Protein AF-A0A7J8VZW8-F1 (afdb_monomer_lite)

Structure (mmCIF, N/CA/C/O backbone):
data_AF-A0A7J8VZW8-F1
#
_entry.id   AF-A0A7J8VZW8-F1
#
loop_
_atom_site.group_PDB
_atom_site.id
_atom_site.type_symbol
_atom_site.label_atom_id
_atom_site.label_alt_id
_atom_site.label_comp_id
_atom_site.label_asym_id
_atom_site.label_entity_id
_atom_site.label_seq_id
_atom_site.pdbx_PDB_ins_code
_atom_site.Cartn_x
_atom_site.Cartn_y
_atom_site.Cartn_z
_atom_site.occupancy
_atom_site.B_iso_or_equiv
_atom_site.auth_seq_id
_atom_site.auth_comp_id
_atom_site.auth_asym_id
_atom_site.auth_atom_id
_atom_site.pdbx_PDB_model_num
ATOM 1 N N . GLY A 1 1 ? -21.469 -7.365 16.954 1.00 74.12 1 GLY A N 1
ATOM 2 C CA . GLY A 1 1 ? -20.091 -7.458 16.437 1.00 74.12 1 GLY A CA 1
ATOM 3 C C . GLY A 1 1 ? -19.771 -8.915 16.206 1.00 74.12 1 GLY A C 1
ATOM 4 O O . GLY A 1 1 ? -20.329 -9.740 16.920 1.00 74.12 1 GLY A O 1
ATOM 5 N N . GLN A 1 2 ? -18.941 -9.221 15.214 1.00 83.88 2 GLN A N 1
ATOM 6 C CA . GLN A 1 2 ? -18.503 -10.584 14.898 1.00 83.88 2 GLN A CA 1
ATOM 7 C C . GLN A 1 2 ? -17.087 -10.788 15.449 1.00 83.88 2 GLN A C 1
ATOM 9 O O . GLN A 1 2 ? -16.262 -9.878 15.348 1.00 83.88 2 GLN A O 1
ATOM 14 N N . SER A 1 3 ? -16.827 -11.939 16.064 1.00 83.25 3 SER A N 1
ATOM 15 C CA . SER A 1 3 ? -15.512 -12.305 16.575 1.00 83.25 3 SER A CA 1
ATOM 16 C C . SER A 1 3 ? -14.554 -12.507 15.392 1.00 83.25 3 SER A C 1
ATOM 18 O O . SER A 1 3 ? -14.866 -13.278 14.478 1.00 83.25 3 SER A O 1
ATOM 20 N N . PRO A 1 4 ? -13.387 -11.841 15.378 1.00 77.19 4 PRO A N 1
ATOM 21 C CA . PRO A 1 4 ? -12.437 -11.915 14.268 1.00 77.19 4 PRO A CA 1
ATOM 22 C C . PRO A 1 4 ? -11.724 -13.272 14.169 1.00 77.19 4 PRO A C 1
ATOM 24 O O . PRO A 1 4 ? -11.097 -13.557 13.153 1.00 77.19 4 PRO A O 1
ATOM 27 N N . THR A 1 5 ? -11.804 -14.102 15.211 1.00 81.25 5 THR A N 1
ATOM 28 C CA . THR A 1 5 ? -11.141 -15.411 15.298 1.00 81.25 5 THR A CA 1
ATOM 29 C C . THR A 1 5 ? -12.091 -16.578 15.052 1.00 81.25 5 THR A C 1
ATOM 31 O O . THR A 1 5 ? -11.677 -17.567 14.455 1.00 81.25 5 THR A O 1
ATOM 34 N N . HIS A 1 6 ? -13.352 -16.460 15.474 1.00 83.06 6 HIS A N 1
ATOM 35 C CA . HIS A 1 6 ? -14.324 -17.557 15.403 1.00 83.06 6 HIS A CA 1
ATOM 36 C C . HIS A 1 6 ? -15.411 -17.343 14.345 1.00 83.06 6 HIS A C 1
ATOM 38 O O . HIS A 1 6 ? -16.098 -18.290 13.987 1.00 83.06 6 HIS A O 1
ATOM 44 N N . GLY A 1 7 ? -15.578 -16.124 13.819 1.00 81.38 7 GLY A N 1
ATOM 45 C CA . GLY A 1 7 ? -16.612 -15.831 12.821 1.00 81.38 7 GLY A CA 1
ATOM 46 C C . GLY A 1 7 ? -18.045 -15.837 13.371 1.00 81.38 7 GLY A C 1
ATOM 47 O O . GLY A 1 7 ? -18.972 -15.520 12.630 1.00 81.38 7 GLY A O 1
ATOM 48 N N . ASP A 1 8 ? -18.239 -16.113 14.656 1.00 86.25 8 ASP A N 1
ATOM 49 C CA . ASP A 1 8 ? -19.530 -16.028 15.341 1.00 86.25 8 ASP A CA 1
ATOM 50 C C . ASP A 1 8 ? -19.708 -14.667 16.033 1.00 86.25 8 ASP A C 1
ATOM 52 O O . ASP A 1 8 ? -18.853 -13.784 15.942 1.00 86.25 8 ASP A O 1
ATOM 56 N N . LEU A 1 9 ? -20.843 -14.438 16.698 1.00 88.62 9 LEU A N 1
ATOM 57 C CA . LEU A 1 9 ? -21.054 -13.210 17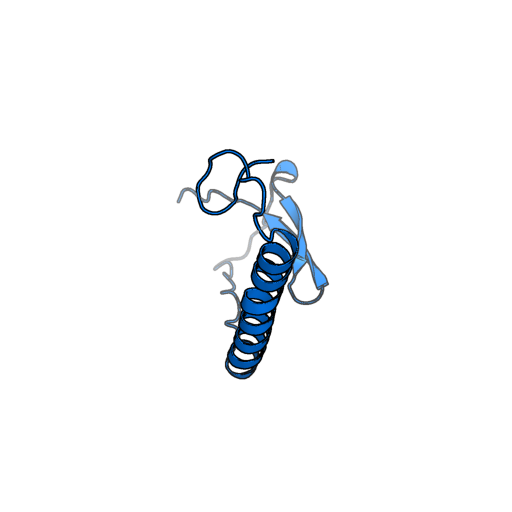.474 1.00 88.62 9 LEU A CA 1
ATOM 58 C C . LEU A 1 9 ? -20.062 -13.124 18.646 1.00 88.62 9 LEU A C 1
ATOM 60 O O . LEU A 1 9 ? -19.775 -14.124 19.291 1.00 88.62 9 LEU A O 1
ATOM 64 N N . VAL A 1 10 ? -19.574 -11.911 18.926 1.00 85.62 10 VAL A N 1
ATOM 65 C CA . VAL A 1 10 ? -18.685 -11.613 20.068 1.00 85.62 10 VAL A CA 1
ATOM 66 C C . VAL A 1 10 ? -19.329 -12.076 21.374 1.00 85.62 10 VAL A C 1
ATOM 68 O O . VAL A 1 10 ? -20.468 -11.697 21.670 1.00 85.62 10 VAL A O 1
ATOM 71 N N . GLU A 1 11 ? -18.591 -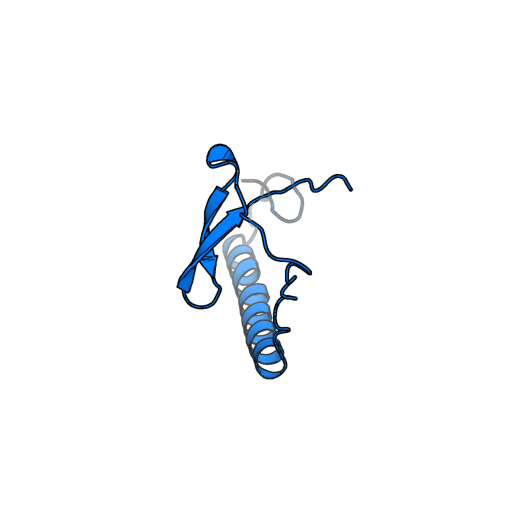12.858 22.160 1.00 87.38 11 GLU A N 1
ATOM 72 C CA . GLU A 1 11 ? -19.073 -13.364 23.443 1.00 87.38 11 GLU A CA 1
ATOM 73 C C . GLU A 1 11 ? -19.073 -12.266 24.517 1.00 87.38 11 GLU A C 1
ATOM 75 O O . GLU A 1 11 ? -18.215 -11.377 24.562 1.00 87.38 11 GLU A O 1
ATOM 80 N N . LEU A 1 12 ? -20.047 -12.332 25.427 1.00 84.50 12 LEU A N 1
ATOM 81 C CA . LEU A 1 12 ? -20.095 -11.435 26.579 1.00 84.50 12 LEU A CA 1
ATOM 82 C C . LEU A 1 12 ? -18.896 -11.716 27.494 1.00 84.50 12 LEU A C 1
ATOM 84 O O . LEU A 1 12 ? -18.802 -12.782 28.093 1.00 84.50 12 LEU A O 1
ATOM 88 N N . GLY A 1 13 ? -18.003 -10.732 27.618 1.00 85.44 13 GLY A N 1
ATOM 89 C CA . GLY A 1 13 ? -16.760 -10.846 28.389 1.00 85.44 13 GLY A CA 1
ATOM 90 C C . GLY A 1 13 ? -15.493 -10.972 27.538 1.00 85.44 13 GLY A C 1
ATOM 91 O O . GLY A 1 13 ? -14.398 -10.977 28.098 1.00 85.44 13 GLY A O 1
ATOM 92 N N . GLU A 1 14 ? -15.606 -11.018 26.205 1.00 84.69 14 GLU A N 1
ATOM 93 C CA . GLU A 1 14 ? -14.448 -11.025 25.307 1.00 84.69 14 GLU A CA 1
ATOM 94 C C . GLU A 1 14 ? -13.642 -9.718 25.423 1.00 84.69 14 GLU A C 1
ATOM 96 O O . GLU A 1 14 ? -14.178 -8.606 25.362 1.00 84.69 14 GLU A O 1
ATOM 101 N N . VAL A 1 15 ? -12.318 -9.835 25.574 1.00 89.12 15 VAL A N 1
ATOM 102 C CA . VAL A 1 15 ? -11.424 -8.687 25.797 1.00 89.12 15 VAL A CA 1
ATOM 103 C C . VAL A 1 15 ? -11.004 -8.047 24.468 1.00 89.12 15 VAL A C 1
ATOM 105 O O . VAL A 1 15 ? -9.828 -8.006 24.099 1.00 89.12 15 VAL A O 1
ATOM 108 N N . VAL A 1 16 ? -11.989 -7.518 23.739 1.00 86.94 16 VAL A N 1
ATOM 109 C CA . VAL A 1 16 ? -11.841 -6.994 22.367 1.00 86.94 16 VAL A CA 1
ATOM 110 C C . VAL A 1 16 ? -10.760 -5.908 22.256 1.00 86.94 16 VAL A C 1
ATOM 112 O O . VAL A 1 16 ? -10.038 -5.856 21.263 1.00 86.94 16 VAL A O 1
ATOM 115 N N . GLY A 1 17 ? -10.586 -5.069 23.285 1.00 87.88 17 GLY A N 1
ATOM 116 C CA . GLY A 1 17 ? -9.569 -4.008 23.290 1.00 87.88 17 GLY A CA 1
ATOM 117 C C . GLY A 1 17 ? -8.124 -4.524 23.265 1.00 87.88 17 GLY A C 1
ATOM 118 O O . GLY A 1 17 ? -7.287 -3.965 22.558 1.00 87.88 17 GLY A O 1
ATOM 119 N N . ILE A 1 18 ? -7.832 -5.615 23.985 1.00 89.31 18 ILE A N 1
ATOM 120 C CA . ILE A 1 18 ? -6.494 -6.233 23.992 1.00 89.31 18 ILE A CA 1
ATOM 121 C C . ILE A 1 18 ? -6.237 -6.938 22.658 1.00 89.31 18 ILE A C 1
ATOM 123 O O . ILE A 1 18 ? -5.171 -6.758 22.067 1.00 89.31 18 ILE A O 1
ATOM 127 N N . ILE A 1 19 ? -7.238 -7.667 22.152 1.00 86.50 19 ILE A N 1
ATOM 128 C CA . ILE A 1 19 ? -7.170 -8.364 20.860 1.00 86.50 19 ILE A CA 1
ATOM 129 C C . ILE A 1 19 ? -6.890 -7.363 19.734 1.00 86.50 19 ILE A C 1
ATOM 131 O O . ILE A 1 19 ? -5.994 -7.587 18.920 1.00 86.50 19 ILE A O 1
ATOM 135 N N . ALA A 1 20 ? -7.591 -6.226 19.714 1.00 86.94 20 ALA A N 1
ATOM 136 C CA . ALA A 1 20 ? -7.376 -5.174 18.723 1.00 86.94 20 ALA A CA 1
ATOM 137 C C . ALA A 1 20 ? -5.966 -4.564 18.816 1.00 86.94 20 ALA A C 1
ATOM 139 O O . ALA A 1 20 ? -5.302 -4.399 17.795 1.00 86.94 20 ALA A O 1
ATOM 140 N N . GLY A 1 21 ? -5.484 -4.275 20.031 1.00 88.62 21 GLY A N 1
ATOM 141 C CA . GLY A 1 21 ? -4.145 -3.722 20.247 1.00 88.62 21 GLY A CA 1
ATOM 142 C C . GLY A 1 21 ? -3.027 -4.643 19.747 1.00 88.62 21 GLY A C 1
ATOM 143 O O . GLY A 1 21 ? -2.142 -4.196 19.016 1.00 88.62 21 GLY A O 1
ATOM 144 N N . GLN A 1 22 ? -3.092 -5.938 20.073 1.00 90.31 22 GLN A N 1
ATOM 145 C CA . GLN A 1 22 ? -2.100 -6.927 19.629 1.00 90.31 22 GLN A CA 1
ATOM 146 C C . GLN A 1 22 ? -2.176 -7.209 18.126 1.00 90.31 22 GLN A C 1
ATOM 148 O O . GLN A 1 22 ? -1.139 -7.326 17.474 1.00 90.31 22 GLN A O 1
ATOM 153 N N . SER A 1 23 ? -3.390 -7.243 17.564 1.00 86.75 23 SER A N 1
ATOM 154 C CA . SER A 1 23 ? -3.613 -7.461 16.127 1.00 86.75 23 SER A CA 1
ATOM 155 C C . SER A 1 23 ? -2.986 -6.372 15.249 1.00 86.75 23 SER A C 1
ATOM 157 O O . SER A 1 23 ? -2.734 -6.610 14.072 1.00 86.75 23 SER A O 1
ATOM 159 N N . ILE A 1 24 ? -2.715 -5.187 15.807 1.00 89.19 24 ILE A N 1
ATOM 160 C CA . ILE A 1 24 ? -2.006 -4.099 15.122 1.00 89.19 24 ILE A CA 1
ATOM 161 C C . ILE A 1 24 ? -0.528 -4.043 15.533 1.00 89.19 24 ILE A C 1
ATOM 163 O O . ILE A 1 24 ? 0.349 -3.912 14.677 1.00 89.19 24 ILE A O 1
ATOM 167 N N . GLY A 1 25 ? -0.240 -4.139 16.834 1.00 89.44 25 GLY A N 1
ATOM 168 C CA . GLY A 1 25 ? 1.096 -3.912 17.388 1.00 89.44 25 GLY A CA 1
ATOM 169 C C . GLY A 1 25 ? 2.137 -4.954 16.977 1.00 89.44 25 GLY A C 1
ATOM 170 O O . GLY A 1 25 ? 3.233 -4.584 16.544 1.00 89.44 25 GLY A O 1
ATOM 171 N N . GLU A 1 26 ? 1.798 -6.244 17.063 1.00 92.31 26 GLU A N 1
ATOM 172 C CA . GLU A 1 26 ? 2.735 -7.330 16.738 1.00 92.31 26 GLU A CA 1
ATOM 173 C C . GLU A 1 26 ? 3.074 -7.355 15.235 1.00 92.31 26 GLU A C 1
ATOM 175 O O . GLU A 1 26 ? 4.259 -7.267 14.884 1.00 92.31 26 GLU A O 1
ATOM 180 N N . PRO A 1 27 ? 2.088 -7.339 14.310 1.00 90.44 27 PRO A N 1
ATOM 181 C CA . PRO A 1 27 ? 2.392 -7.282 12.881 1.00 90.44 27 PRO A CA 1
ATOM 182 C C . PRO A 1 27 ? 3.100 -5.985 12.466 1.00 90.44 27 PRO A C 1
ATOM 184 O O . PRO A 1 27 ? 3.955 -6.013 11.580 1.00 90.44 27 PRO A O 1
ATOM 187 N N . GLY A 1 28 ? 2.783 -4.849 13.099 1.00 90.94 28 GLY A N 1
ATOM 188 C CA . GLY A 1 28 ? 3.414 -3.557 12.806 1.00 90.94 28 GLY A CA 1
ATOM 189 C C . GLY A 1 28 ? 4.898 -3.521 13.181 1.00 90.94 28 GLY A C 1
ATOM 190 O O . GLY A 1 28 ? 5.741 -3.065 12.398 1.00 90.94 28 GLY A O 1
ATOM 191 N N . THR A 1 29 ? 5.239 -4.078 14.342 1.00 89.56 29 THR A N 1
ATOM 192 C CA . THR A 1 29 ? 6.634 -4.220 14.782 1.00 89.56 29 THR A CA 1
ATOM 193 C C . THR A 1 29 ? 7.395 -5.177 13.861 1.00 89.56 29 THR A C 1
ATOM 195 O O . THR A 1 29 ? 8.498 -4.860 13.405 1.00 89.56 29 THR A O 1
ATOM 198 N N . GLN A 1 30 ? 6.774 -6.304 13.489 1.00 90.00 30 GLN A N 1
ATOM 199 C CA . GLN A 1 30 ? 7.356 -7.264 12.550 1.00 90.00 30 GLN A CA 1
ATOM 200 C C . GLN A 1 30 ? 7.611 -6.648 11.166 1.00 90.00 30 GLN A C 1
ATOM 202 O O . GLN A 1 30 ? 8.678 -6.856 10.583 1.00 90.00 30 GLN A O 1
ATOM 207 N N . LEU A 1 31 ? 6.657 -5.879 10.632 1.00 90.56 31 LEU A N 1
ATOM 208 C CA . LEU A 1 31 ? 6.798 -5.217 9.335 1.00 90.56 31 LEU A CA 1
ATOM 209 C C . LEU A 1 31 ? 7.940 -4.200 9.347 1.00 90.56 31 LEU A C 1
ATOM 211 O O . LEU A 1 31 ? 8.707 -4.131 8.385 1.00 90.56 31 LEU A O 1
ATOM 215 N N . THR A 1 32 ? 8.072 -3.446 10.437 1.00 87.19 32 THR A N 1
ATOM 216 C CA . THR A 1 32 ? 9.138 -2.455 10.611 1.00 87.19 32 THR A CA 1
ATOM 217 C C . THR A 1 32 ? 10.508 -3.127 10.546 1.00 87.19 32 THR A C 1
ATOM 219 O O . THR A 1 32 ? 11.328 -2.771 9.699 1.00 87.19 32 THR A O 1
ATOM 222 N N . LEU A 1 33 ? 10.727 -4.173 11.349 1.00 86.12 33 LEU A N 1
ATOM 223 C CA . LEU A 1 33 ? 11.984 -4.929 11.352 1.00 86.12 33 LEU A CA 1
ATOM 224 C C . LEU A 1 33 ? 12.281 -5.564 9.991 1.00 86.12 33 LEU A C 1
ATOM 226 O O . LEU A 1 33 ? 13.393 -5.450 9.476 1.00 86.12 33 LEU A O 1
ATOM 230 N N . ARG A 1 34 ? 11.273 -6.188 9.373 1.00 84.81 34 ARG A N 1
ATOM 231 C CA . ARG A 1 34 ? 11.416 -6.813 8.055 1.00 84.81 34 ARG A CA 1
ATOM 232 C C . ARG A 1 34 ? 11.779 -5.791 6.982 1.00 84.81 34 ARG A C 1
ATOM 234 O O . ARG A 1 34 ? 12.613 -6.090 6.129 1.00 84.81 34 ARG A O 1
ATOM 241 N N . THR A 1 35 ? 11.170 -4.607 7.021 1.00 81.75 35 THR A N 1
ATOM 242 C CA . THR A 1 35 ? 11.423 -3.537 6.050 1.00 81.75 35 THR A CA 1
ATOM 243 C C . THR A 1 35 ? 12.830 -2.992 6.205 1.00 81.75 35 THR A C 1
ATOM 245 O O . THR A 1 35 ? 13.536 -2.930 5.206 1.00 81.75 35 THR A O 1
ATOM 248 N N . PHE A 1 36 ? 13.274 -2.675 7.425 1.00 79.94 36 PHE A N 1
ATOM 249 C CA . PHE A 1 36 ? 14.636 -2.185 7.649 1.00 79.94 36 PHE A CA 1
ATOM 250 C C . PHE A 1 36 ? 15.686 -3.221 7.239 1.00 79.94 36 PHE A C 1
ATOM 252 O O . PHE A 1 36 ? 16.521 -2.928 6.385 1.00 79.94 36 PHE A O 1
ATOM 259 N N . HIS A 1 37 ? 15.566 -4.460 7.720 1.00 78.06 37 HIS A N 1
ATOM 260 C CA . HIS A 1 37 ? 16.496 -5.535 7.372 1.00 78.06 37 HIS A CA 1
ATOM 261 C C . HIS A 1 37 ? 16.528 -5.818 5.860 1.00 78.06 37 HIS A C 1
ATOM 263 O O . HIS A 1 37 ? 17.586 -6.034 5.277 1.00 78.06 37 HIS A O 1
ATOM 269 N N . THR A 1 38 ? 15.371 -5.808 5.188 1.00 76.25 38 THR A N 1
ATOM 270 C CA . THR A 1 38 ? 15.331 -5.985 3.727 1.00 76.25 38 THR A CA 1
ATOM 271 C C . THR A 1 38 ? 15.915 -4.769 3.019 1.00 76.25 38 THR A C 1
ATOM 273 O O . THR A 1 38 ? 16.662 -4.943 2.067 1.00 76.25 38 THR A O 1
ATOM 276 N N . SER A 1 39 ? 15.621 -3.549 3.481 1.00 66.00 39 SER A N 1
ATOM 277 C CA . SER A 1 39 ? 16.114 -2.305 2.880 1.00 66.00 39 SER A CA 1
ATOM 278 C C . SER A 1 39 ? 17.635 -2.168 2.945 1.00 66.00 39 SER A C 1
ATOM 280 O O . SER A 1 39 ? 18.218 -1.632 2.008 1.00 66.00 39 SER A O 1
ATOM 282 N N . GLU A 1 40 ? 18.276 -2.714 3.985 1.00 62.50 40 GLU A N 1
ATOM 283 C CA . GLU A 1 40 ? 19.739 -2.769 4.103 1.00 62.50 40 GLU A CA 1
ATOM 284 C C . GLU A 1 40 ? 20.377 -3.745 3.099 1.00 62.50 40 GLU A C 1
ATOM 286 O O . GLU A 1 40 ? 21.502 -3.526 2.656 1.00 62.50 40 GLU A O 1
ATOM 291 N N . VAL A 1 41 ? 19.653 -4.794 2.687 1.00 71.06 41 VAL A N 1
ATOM 292 C CA . VAL A 1 41 ? 20.150 -5.850 1.779 1.00 71.06 41 VAL A CA 1
ATOM 293 C C . VAL A 1 41 ? 19.625 -5.678 0.337 1.00 71.06 41 VAL A C 1
ATOM 295 O O . VAL A 1 41 ? 20.030 -6.392 -0.584 1.00 71.06 41 VAL A 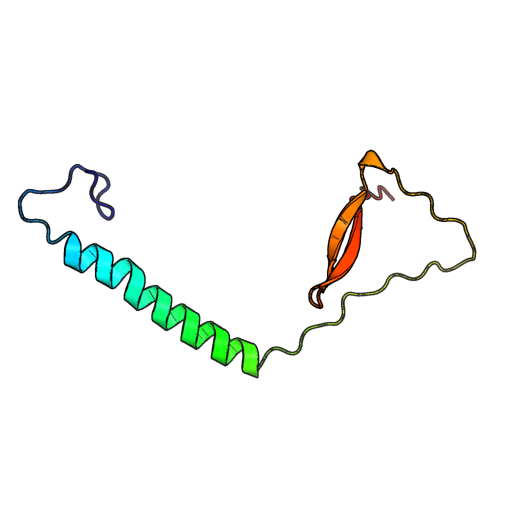O 1
ATOM 298 N N . PHE A 1 42 ? 18.732 -4.715 0.086 1.00 67.31 42 PHE A N 1
ATOM 299 C CA . PHE A 1 42 ? 18.044 -4.595 -1.198 1.00 67.31 42 PHE A CA 1
ATOM 300 C C . PHE A 1 42 ? 18.899 -3.906 -2.269 1.00 67.31 42 PHE A C 1
ATOM 302 O O . PHE A 1 42 ? 18.903 -2.682 -2.416 1.00 67.31 42 PHE A O 1
ATOM 309 N N . THR A 1 43 ? 19.549 -4.704 -3.117 1.00 61.38 43 THR A N 1
ATOM 310 C CA . THR A 1 43 ? 20.088 -4.212 -4.391 1.00 61.38 43 THR A CA 1
ATOM 311 C C . THR A 1 43 ? 18.966 -4.209 -5.426 1.00 61.38 43 THR A C 1
ATOM 313 O O . THR A 1 43 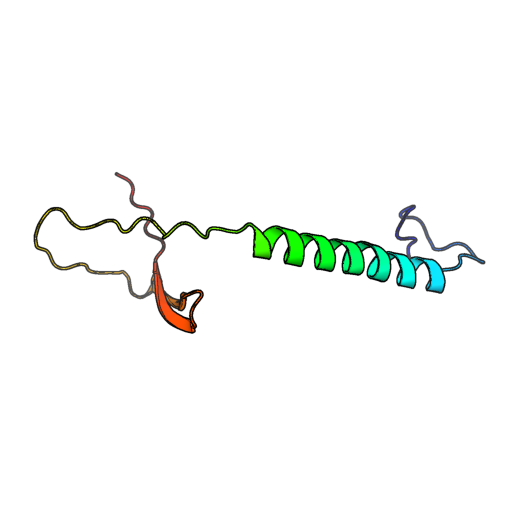? 18.580 -5.243 -5.968 1.00 61.38 43 THR A O 1
ATOM 316 N N . ARG A 1 44 ? 18.386 -3.035 -5.681 1.00 62.31 44 ARG A N 1
ATOM 317 C CA . ARG A 1 44 ? 17.280 -2.885 -6.630 1.00 62.31 44 ARG A CA 1
ATOM 318 C C . ARG A 1 44 ? 17.774 -3.090 -8.063 1.00 62.31 44 ARG A C 1
ATOM 320 O O . ARG A 1 44 ? 18.455 -2.217 -8.597 1.00 62.31 44 ARG A O 1
ATOM 327 N N . GLY A 1 45 ? 17.360 -4.187 -8.698 1.00 61.62 45 GLY A N 1
ATOM 328 C CA . GLY A 1 45 ? 17.556 -4.407 -10.130 1.00 61.62 45 GLY A CA 1
ATOM 329 C C . GLY A 1 45 ? 17.073 -3.206 -10.950 1.00 61.62 45 GLY A C 1
ATOM 330 O O . GLY A 1 45 ? 16.012 -2.615 -10.690 1.00 61.62 45 GLY A O 1
ATOM 331 N N . THR A 1 46 ? 17.889 -2.781 -11.908 1.00 60.59 46 THR A N 1
ATOM 332 C CA . THR A 1 46 ? 17.470 -1.806 -12.915 1.00 60.59 46 THR A CA 1
ATOM 333 C C . THR A 1 46 ? 16.422 -2.488 -13.793 1.00 60.59 46 THR A C 1
ATOM 335 O O . THR A 1 46 ? 16.686 -3.600 -14.244 1.00 60.59 46 THR A O 1
ATOM 338 N N . PRO A 1 47 ? 15.239 -1.888 -14.019 1.00 62.59 47 PRO A N 1
ATOM 339 C CA . PRO A 1 47 ? 14.283 -2.455 -14.962 1.00 62.59 47 PRO A CA 1
ATOM 340 C C . PRO A 1 47 ? 14.957 -2.604 -16.330 1.00 62.59 47 PRO A C 1
ATOM 342 O O . PRO A 1 47 ? 15.650 -1.685 -16.777 1.00 62.59 47 PRO A O 1
ATOM 345 N N . GLU A 1 48 ? 14.793 -3.767 -16.959 1.00 65.19 48 GLU A N 1
ATOM 346 C CA . GLU A 1 48 ? 15.372 -4.040 -18.272 1.00 65.19 48 GLU A CA 1
ATOM 347 C C . GLU A 1 48 ? 14.838 -3.029 -19.289 1.00 65.19 48 GLU A C 1
ATOM 349 O O . GLU A 1 48 ? 13.632 -2.872 -19.479 1.00 65.19 48 GLU A O 1
ATOM 354 N N . HIS A 1 49 ? 15.752 -2.294 -19.920 1.00 71.81 49 HIS A N 1
ATOM 355 C CA . HIS A 1 49 ? 15.402 -1.323 -20.944 1.00 71.81 49 HIS A CA 1
ATOM 356 C C . HIS A 1 49 ? 15.456 -2.019 -22.301 1.00 71.81 49 HIS A C 1
ATOM 358 O O . HIS A 1 49 ? 16.537 -2.294 -22.823 1.00 71.81 49 HIS A O 1
ATOM 364 N N . VAL A 1 50 ? 14.292 -2.271 -22.892 1.00 76.62 50 VAL A N 1
ATOM 365 C CA . VAL A 1 50 ? 14.205 -2.765 -24.269 1.00 76.62 50 VAL A CA 1
ATOM 366 C C . VAL A 1 50 ? 14.509 -1.614 -25.229 1.00 76.62 50 VAL A C 1
ATOM 368 O O . VAL A 1 50 ? 13.828 -0.589 -25.217 1.00 76.62 50 VAL A O 1
ATOM 371 N N . ARG A 1 51 ? 15.544 -1.767 -26.062 1.00 78.81 51 ARG A N 1
ATOM 372 C CA . ARG A 1 51 ? 15.887 -0.806 -27.121 1.00 78.81 51 ARG A CA 1
ATOM 373 C C . ARG A 1 51 ? 15.405 -1.319 -28.471 1.00 78.81 51 ARG A C 1
ATOM 375 O O . ARG A 1 51 ? 15.573 -2.495 -28.778 1.00 78.81 51 ARG A O 1
ATOM 382 N N . ALA A 1 52 ? 14.852 -0.428 -29.290 1.00 82.25 52 ALA A N 1
ATOM 383 C CA . ALA A 1 52 ? 14.497 -0.768 -30.662 1.00 82.25 52 ALA A CA 1
ATOM 384 C C . ALA A 1 52 ? 15.771 -1.097 -31.474 1.00 82.25 52 ALA A C 1
ATOM 386 O O . ALA A 1 52 ? 16.734 -0.328 -31.408 1.00 82.25 52 ALA A O 1
ATOM 387 N N . PRO A 1 53 ? 15.800 -2.199 -32.246 1.00 83.38 53 PRO A N 1
ATOM 388 C CA . PRO A 1 53 ? 16.971 -2.588 -33.039 1.00 83.38 53 PRO A CA 1
ATOM 389 C C . PRO A 1 53 ? 17.158 -1.744 -34.312 1.00 83.38 53 PRO A C 1
ATOM 391 O O . PRO A 1 53 ? 18.174 -1.867 -34.990 1.00 83.38 53 PRO A O 1
ATOM 394 N N . PHE A 1 54 ? 16.191 -0.888 -34.650 1.00 88.06 54 PHE A N 1
ATOM 395 C CA . PHE A 1 54 ? 16.213 -0.012 -35.818 1.00 88.06 54 PHE A CA 1
ATOM 396 C C . PHE A 1 54 ? 15.491 1.310 -35.533 1.00 88.06 54 PHE A C 1
ATOM 398 O O . PHE A 1 54 ? 14.730 1.439 -34.572 1.00 88.06 54 PHE A O 1
ATOM 405 N N . ASN A 1 55 ? 15.715 2.297 -36.401 1.00 87.12 55 ASN A N 1
ATOM 406 C CA . ASN A 1 55 ? 15.068 3.603 -36.316 1.00 87.12 55 ASN A CA 1
ATOM 407 C C . ASN A 1 55 ? 13.592 3.514 -36.731 1.00 87.12 55 ASN A C 1
ATOM 409 O O . ASN A 1 55 ? 13.267 2.951 -37.774 1.00 87.12 55 ASN A O 1
ATOM 413 N N . GLY A 1 56 ? 12.701 4.127 -35.953 1.00 84.25 56 GLY A N 1
ATOM 414 C CA . GLY A 1 56 ? 11.268 4.167 -36.238 1.00 84.25 56 GLY A CA 1
ATOM 415 C C . GLY A 1 56 ? 10.548 5.233 -35.416 1.00 84.25 56 GLY A C 1
ATOM 416 O O . GLY A 1 56 ? 11.135 5.855 -34.532 1.00 84.25 56 GLY A O 1
ATOM 417 N N . LYS A 1 57 ? 9.264 5.454 -35.714 1.00 82.81 57 LYS A N 1
ATOM 418 C CA . LYS A 1 57 ? 8.377 6.297 -34.901 1.00 82.81 57 LYS A CA 1
ATOM 419 C C . LYS A 1 57 ? 7.473 5.392 -34.073 1.00 82.81 57 LYS A C 1
ATOM 421 O O . LYS A 1 57 ? 6.740 4.588 -34.639 1.00 82.81 57 LYS A O 1
ATOM 426 N N . ILE A 1 58 ? 7.519 5.535 -32.753 1.00 75.81 58 ILE A N 1
ATOM 427 C CA . ILE A 1 58 ? 6.607 4.830 -31.849 1.00 75.81 58 ILE A CA 1
ATOM 428 C C . ILE A 1 58 ? 5.311 5.640 -31.770 1.00 75.81 58 ILE A C 1
ATOM 430 O O . ILE A 1 58 ? 5.350 6.842 -31.509 1.00 75.81 58 ILE A O 1
ATOM 434 N N . LYS A 1 59 ? 4.172 4.987 -32.004 1.00 78.31 59 LYS A N 1
ATOM 435 C CA . LYS A 1 59 ? 2.841 5.566 -31.809 1.00 78.31 59 LYS A CA 1
ATOM 436 C C . LYS A 1 59 ? 2.137 4.771 -30.717 1.00 78.31 59 LYS A C 1
ATOM 438 O O . LYS A 1 59 ? 1.896 3.581 -30.892 1.00 78.31 59 LYS A O 1
ATOM 443 N N . PHE A 1 60 ? 1.827 5.428 -29.607 1.00 77.06 60 PHE A N 1
ATOM 444 C CA . PHE A 1 60 ? 1.005 4.847 -28.550 1.00 77.06 60 PHE A CA 1
ATOM 445 C C . PHE A 1 60 ? -0.469 5.144 -28.824 1.00 77.06 60 PHE A C 1
ATOM 447 O O . PHE A 1 60 ? -0.792 6.158 -29.446 1.00 77.06 60 PHE A O 1
ATOM 454 N N . ASN A 1 61 ? -1.355 4.260 -28.368 1.00 79.62 61 ASN A N 1
ATOM 455 C CA . ASN A 1 61 ? -2.761 4.613 -28.240 1.00 79.62 61 ASN A CA 1
ATOM 456 C C . ASN A 1 61 ? -2.907 5.506 -27.000 1.00 79.62 61 ASN A C 1
ATOM 458 O O . ASN A 1 61 ? -2.538 5.084 -25.904 1.00 79.62 61 ASN A O 1
ATOM 462 N N . GLU A 1 62 ? -3.404 6.728 -27.183 1.00 77.12 62 GLU A N 1
ATOM 463 C CA . GLU A 1 62 ? -3.591 7.703 -26.103 1.00 77.12 62 GLU A CA 1
ATOM 464 C C . GLU A 1 62 ? -4.564 7.188 -25.030 1.00 77.12 62 GLU A C 1
ATOM 466 O O . GLU A 1 62 ? -4.359 7.463 -23.851 1.00 77.12 62 GLU A O 1
ATOM 471 N N . ASP A 1 63 ? -5.528 6.341 -25.407 1.00 80.50 63 ASP A N 1
ATOM 472 C CA . ASP A 1 63 ? -6.488 5.728 -24.478 1.00 80.50 63 ASP A CA 1
ATOM 473 C C . ASP A 1 63 ? -5.853 4.652 -23.579 1.00 80.50 63 ASP A C 1
ATOM 475 O O . ASP A 1 63 ? -6.376 4.338 -22.510 1.00 80.50 63 ASP A O 1
ATOM 479 N N . LEU A 1 64 ? -4.722 4.077 -24.008 1.00 78.06 64 LEU A N 1
ATOM 480 C CA . LEU A 1 64 ? -4.000 3.017 -23.290 1.00 78.06 64 LEU A CA 1
ATOM 481 C C . LEU A 1 64 ? -2.769 3.540 -22.537 1.00 78.06 64 LEU A C 1
ATOM 483 O O . LEU A 1 64 ? -2.061 2.752 -21.906 1.00 78.06 64 LEU A O 1
ATOM 487 N N . ALA A 1 65 ? -2.489 4.843 -22.626 1.00 82.94 65 ALA A N 1
ATOM 488 C CA . ALA A 1 65 ? -1.355 5.489 -21.984 1.00 82.94 65 ALA A CA 1
ATOM 489 C C . ALA A 1 65 ? -1.816 6.261 -20.743 1.00 82.94 65 ALA A C 1
ATOM 491 O O . ALA A 1 65 ? -2.435 7.321 -20.833 1.00 82.94 65 ALA A O 1
ATOM 492 N N . HIS A 1 66 ? -1.465 5.761 -19.561 1.00 86.81 66 HIS A N 1
ATOM 493 C CA . HIS A 1 66 ? -1.835 6.396 -18.299 1.00 86.81 66 HIS A CA 1
ATOM 494 C C . HIS A 1 66 ? -0.643 7.125 -17.675 1.00 86.81 66 HIS A C 1
ATOM 496 O O . HIS A 1 66 ? 0.430 6.529 -17.524 1.00 86.81 66 HIS A O 1
ATOM 502 N N . PRO A 1 67 ? -0.791 8.399 -17.274 1.00 88.31 67 PRO A N 1
ATOM 503 C CA . PRO A 1 67 ? 0.273 9.111 -16.586 1.00 88.31 67 PRO A CA 1
ATOM 504 C C . PRO A 1 67 ? 0.559 8.446 -15.236 1.00 88.31 67 PRO A C 1
ATOM 506 O O . PRO A 1 67 ? -0.342 8.130 -14.461 1.00 88.31 67 PRO A O 1
ATOM 509 N N . THR A 1 68 ? 1.836 8.250 -14.939 1.00 89.62 68 THR A N 1
ATOM 510 C CA . THR A 1 68 ? 2.318 7.686 -13.680 1.00 89.62 68 THR A CA 1
ATOM 511 C C . THR A 1 68 ? 3.608 8.381 -13.250 1.00 89.62 68 THR A C 1
ATOM 513 O O . THR A 1 68 ? 4.124 9.278 -13.923 1.00 89.62 68 THR A O 1
ATOM 516 N N . ARG A 1 69 ? 4.145 7.998 -12.095 1.00 87.25 69 ARG A N 1
ATOM 517 C CA . ARG A 1 69 ? 5.442 8.473 -11.614 1.00 87.25 69 ARG A CA 1
ATOM 518 C C . ARG A 1 69 ? 6.372 7.290 -11.452 1.00 87.25 69 ARG A C 1
ATOM 520 O O . ARG A 1 69 ? 5.995 6.243 -10.934 1.00 87.25 69 ARG A O 1
ATOM 527 N N . THR A 1 70 ? 7.619 7.473 -11.862 1.00 81.50 70 THR A N 1
ATOM 528 C CA . THR A 1 70 ? 8.667 6.515 -11.521 1.00 81.50 70 THR A CA 1
ATOM 529 C C . THR A 1 70 ? 8.854 6.473 -10.005 1.00 81.50 70 THR A C 1
ATOM 531 O O . THR A 1 70 ? 8.506 7.405 -9.280 1.00 81.50 70 THR A O 1
ATOM 534 N N . ARG A 1 71 ? 9.527 5.430 -9.522 1.00 76.00 71 ARG A N 1
ATOM 535 C CA . ARG A 1 71 ? 9.992 5.293 -8.130 1.00 76.00 71 ARG A CA 1
ATOM 536 C C . ARG A 1 71 ? 10.837 6.466 -7.594 1.00 76.00 71 ARG A C 1
ATOM 538 O O . ARG A 1 71 ? 11.079 6.530 -6.399 1.00 76.00 71 ARG A O 1
ATOM 545 N N . HIS A 1 72 ? 11.320 7.352 -8.468 1.00 82.19 72 HIS A N 1
ATOM 546 C CA . HIS A 1 72 ? 12.075 8.564 -8.120 1.00 82.19 72 HIS A CA 1
ATOM 547 C C . HIS A 1 72 ? 11.225 9.841 -8.208 1.00 82.19 72 HIS A C 1
ATOM 549 O O . HIS A 1 72 ? 11.737 10.944 -8.061 1.00 82.19 72 HIS A O 1
ATOM 555 N N . GLY A 1 73 ? 9.929 9.711 -8.494 1.00 80.44 73 GLY A N 1
ATOM 556 C CA . GLY A 1 73 ? 9.024 10.839 -8.667 1.00 80.44 73 GLY A CA 1
ATOM 557 C C . GLY A 1 73 ? 9.127 11.530 -10.028 1.00 80.44 73 GLY A C 1
ATOM 558 O O . GLY A 1 73 ? 8.516 12.575 -10.205 1.00 80.44 73 GLY A O 1
ATOM 559 N N . HIS A 1 74 ? 9.849 10.987 -11.008 1.00 84.44 74 HIS A N 1
ATOM 560 C CA . HIS A 1 74 ? 9.840 11.566 -12.356 1.00 84.44 74 HIS A CA 1
ATOM 561 C C . HIS A 1 74 ? 8.542 11.208 -13.097 1.00 84.44 74 HIS A C 1
ATOM 563 O O . HIS A 1 74 ? 8.102 10.060 -12.967 1.00 84.44 74 HIS A O 1
ATOM 569 N N . PRO A 1 75 ? 7.940 12.137 -13.867 1.00 87.44 75 PRO A N 1
ATOM 570 C CA . PRO A 1 75 ? 6.802 11.834 -14.733 1.00 87.44 75 PRO A CA 1
ATOM 571 C C . PRO A 1 75 ? 7.121 10.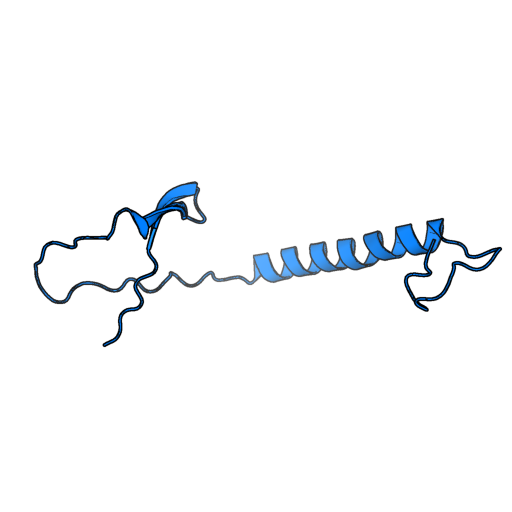689 -15.700 1.00 87.44 75 PRO A C 1
ATOM 573 O O . PRO A 1 75 ? 8.211 10.638 -16.269 1.00 87.44 75 PRO A O 1
ATOM 576 N N . ALA A 1 76 ? 6.173 9.776 -15.874 1.00 87.56 76 ALA A N 1
ATOM 577 C CA . ALA A 1 76 ? 6.249 8.653 -16.799 1.00 87.56 76 ALA A CA 1
ATOM 578 C C . ALA A 1 76 ? 4.848 8.314 -17.327 1.00 87.56 76 ALA A C 1
ATOM 580 O O . ALA A 1 76 ? 3.847 8.820 -16.823 1.00 87.56 76 ALA A O 1
ATOM 581 N N . PHE A 1 77 ? 4.777 7.434 -18.321 1.00 85.19 77 PHE A N 1
ATOM 582 C CA . PHE A 1 77 ? 3.524 6.883 -18.829 1.00 85.19 77 PHE A CA 1
ATOM 583 C C . PHE A 1 77 ? 3.577 5.362 -18.734 1.00 85.19 77 PHE A C 1
ATOM 585 O O . PHE A 1 77 ? 4.600 4.752 -19.049 1.00 85.19 77 PHE A O 1
ATOM 592 N N . LEU A 1 78 ? 2.489 4.766 -18.261 1.00 85.00 78 LEU A N 1
ATOM 593 C CA . LEU A 1 78 ? 2.273 3.330 -18.250 1.00 85.00 78 LEU A CA 1
ATOM 594 C C . LEU A 1 78 ? 1.395 2.986 -19.452 1.00 85.00 78 LEU A C 1
ATOM 596 O O . LEU A 1 78 ? 0.273 3.481 -19.545 1.00 85.00 78 LEU A O 1
ATOM 600 N N . CYS A 1 79 ? 1.908 2.154 -20.351 1.00 77.44 79 CYS A N 1
ATOM 601 C CA . CYS A 1 79 ? 1.167 1.680 -21.513 1.00 77.44 79 CYS A CA 1
ATOM 602 C C . CYS A 1 79 ? 1.015 0.164 -21.416 1.00 77.44 79 CYS A C 1
ATOM 604 O O . CYS A 1 79 ? 2.020 -0.545 -21.343 1.00 77.44 79 CYS A O 1
ATOM 606 N N . TYR A 1 80 ? -0.219 -0.333 -21.451 1.00 71.75 80 TYR A N 1
ATOM 607 C CA . TYR A 1 80 ? -0.477 -1.759 -21.625 1.00 71.75 80 TYR A CA 1
ATOM 608 C C . TYR A 1 80 ? -0.500 -2.055 -23.125 1.00 71.75 80 TYR A C 1
ATOM 610 O O . TYR A 1 80 ? -1.494 -1.805 -23.802 1.00 71.75 80 TYR A O 1
ATOM 618 N N . LEU A 1 81 ? 0.626 -2.526 -23.664 1.00 65.25 81 LEU A N 1
ATOM 619 C CA . LEU A 1 81 ? 0.609 -3.223 -24.944 1.00 65.25 81 LEU A CA 1
ATOM 620 C C . LEU A 1 81 ? 0.453 -4.711 -24.645 1.00 65.25 81 LEU A C 1
ATOM 622 O O . LEU A 1 81 ? 1.414 -5.348 -24.215 1.00 65.25 81 LEU A O 1
ATOM 626 N N . ASP A 1 82 ? -0.715 -5.270 -24.952 1.00 52.62 82 ASP A N 1
ATOM 627 C CA . ASP A 1 82 ? -0.787 -6.677 -25.337 1.00 52.62 82 ASP A CA 1
ATOM 628 C C . ASP A 1 82 ? -0.067 -6.800 -26.686 1.00 52.62 82 ASP A C 1
ATOM 630 O 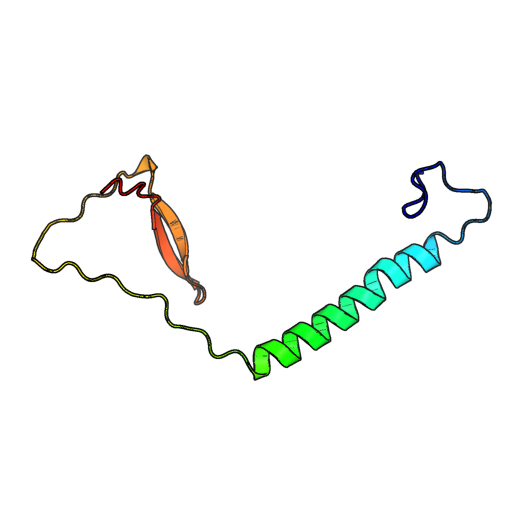O . ASP A 1 82 ? -0.664 -6.755 -27.762 1.00 52.62 82 ASP A O 1
ATOM 634 N N . LEU A 1 83 ? 1.265 -6.854 -26.633 1.00 52.00 83 LEU A N 1
ATOM 635 C CA . LEU A 1 83 ? 2.106 -7.256 -27.752 1.00 52.00 83 LEU A CA 1
ATOM 636 C C . LEU A 1 83 ? 1.846 -8.749 -27.978 1.00 52.00 83 LEU A C 1
ATOM 638 O O . LEU A 1 83 ? 2.595 -9.601 -27.509 1.00 52.00 83 LEU A O 1
ATOM 642 N N . TYR A 1 84 ? 0.753 -9.065 -28.673 1.00 42.78 84 TYR A N 1
ATOM 643 C CA . TYR A 1 84 ? 0.668 -10.324 -29.400 1.00 42.78 84 TYR A CA 1
ATOM 644 C C . TYR A 1 84 ? 1.752 -10.271 -30.478 1.00 42.78 84 TYR A C 1
ATOM 646 O O . TYR A 1 84 ? 1.611 -9.575 -31.485 1.00 42.78 84 TYR A O 1
ATOM 654 N N . VAL A 1 85 ? 2.869 -10.936 -30.191 1.00 41.66 85 VAL A N 1
ATOM 655 C CA . VAL A 1 85 ? 3.828 -11.387 -31.203 1.00 41.66 85 VAL A CA 1
ATOM 656 C C . VAL A 1 85 ? 3.270 -12.646 -31.847 1.00 41.66 85 VAL A C 1
ATOM 658 O O . VAL A 1 85 ? 2.769 -13.508 -31.089 1.00 41.66 85 VAL A O 1
#

Foldseek 3Di:
DADPPPRHDDDDPDPVVVVVCCVCPVVVVVVVVVCVVCVVVDPDDDPDDDDDPDDDDDDADPVQWDWDADPVRHIDTDGDDPPPD

InterPro domains:
  IPR007081 RNA polymerase Rpb1, domain 5 [PF04998] (9-61)
  IPR050254 DNA-directed RNA polymerase, subunit beta'', eukaryote [PTHR34995] (1-85)

Organism: NCBI:txid34286

pLDDT: mean 79.6, std 10.85, range [41.66, 92.31]

Secondary structure (DSSP, 8-state):
-B-TTTSSBPPTT--HHHHHHHHHHHHHHHHHHHHHHHHHH---PPPP-PPPSS-------GGGEEEEE-TTS-EEEEE------

Sequence (85 aa):
GQSPTHGDLVELGEVVGIIAGQSIGEPGTQLTLRTFHTSEVFTRGTPEHVRAPFNGKIKFNEDLAHPTRTRHGHPAFLCYLDLYV

Radius of gyration: 24.1 Å; chains: 1; bounding box: 41×29×65 Å